Protein AF-A0A2G2ZX65-F1 (afdb_monomer_lite)

Radius of gyration: 20.53 Å; chains: 1; bounding box: 70×26×37 Å

pLDDT: mean 81.49, std 10.64, range [57.22, 93.44]

InterPro domains:
  IPR039659 Transcription elongation factor SPT5 [PTHR11125] (1-61)
  IPR041973 Spt5, KOW domain repeat 1 [PF23042] (16-57)
  IPR041973 Spt5, KOW domain repeat 1 [cd06081] (17-54)

Secondary structure (DSSP, 8-state):
--GGG----------TT-EEE--SSTTTT-EEEEEEEETTTTEEEEE------HHHHHHHHHTS----

Sequence (68 aa):
MSDVLTKKKRDRELLNGLWVRMKKGTYKGDISQIVNGDYIRRRVTVKLIPRVDFQALVNMFDDIEIPQ

Organism: Capsicum annuum (NCBI:txid4072)

Structure (mmCIF, N/CA/C/O backbone):
data_AF-A0A2G2ZX65-F1
#
_entry.id   AF-A0A2G2ZX65-F1
#
loop_
_atom_site.group_PDB
_atom_site.id
_atom_site.type_symbol
_atom_site.label_atom_id
_atom_site.label_alt_id
_atom_site.label_comp_id
_atom_site.label_asym_id
_atom_site.label_entity_id
_atom_site.label_seq_id
_atom_site.pdbx_PDB_ins_code
_atom_site.Cartn_x
_atom_site.Cartn_y
_atom_site.Cartn_z
_atom_site.occupancy
_atom_site.B_iso_or_equiv
_atom_site.auth_seq_id
_atom_site.auth_comp_id
_atom_site.auth_asym_id
_atom_site.auth_atom_id
_atom_site.pdbx_PDB_model_num
ATOM 1 N N . MET A 1 1 ? 34.277 14.319 -18.729 1.00 66.25 1 MET A N 1
ATOM 2 C CA . MET A 1 1 ? 33.040 14.891 -18.151 1.00 66.25 1 MET A CA 1
ATOM 3 C C . MET A 1 1 ? 31.828 14.181 -18.757 1.00 66.25 1 MET A C 1
ATOM 5 O O . MET A 1 1 ? 31.173 14.727 -19.628 1.00 66.25 1 MET A O 1
ATOM 9 N N . SER A 1 2 ? 31.572 12.928 -18.371 1.00 78.00 2 SER A N 1
ATOM 10 C CA . SER A 1 2 ? 30.475 12.096 -18.914 1.00 78.00 2 SER A CA 1
ATOM 11 C C . SER A 1 2 ? 29.452 11.679 -17.853 1.00 78.00 2 SER A C 1
ATOM 13 O O . SER A 1 2 ? 28.358 11.246 -18.199 1.00 78.00 2 SER A O 1
ATOM 15 N N . ASP A 1 3 ? 29.767 11.877 -16.568 1.00 76.62 3 ASP A N 1
ATOM 16 C CA . ASP A 1 3 ? 28.937 11.422 -15.447 1.00 76.62 3 ASP A CA 1
ATOM 17 C C . ASP A 1 3 ? 27.582 12.148 -15.345 1.00 76.62 3 ASP A C 1
ATOM 19 O O . ASP A 1 3 ? 26.605 11.609 -14.838 1.00 76.62 3 ASP A O 1
ATOM 23 N N . VAL A 1 4 ? 27.479 13.342 -15.939 1.00 82.62 4 VAL A N 1
ATOM 24 C CA . VAL A 1 4 ? 26.233 14.125 -16.014 1.00 82.62 4 VAL A CA 1
ATOM 25 C C . VAL A 1 4 ? 25.148 13.407 -16.831 1.00 82.62 4 VAL A C 1
ATOM 27 O O . VAL A 1 4 ? 23.960 13.571 -16.559 1.00 82.62 4 VAL A O 1
ATOM 30 N N . LEU A 1 5 ? 25.539 12.595 -17.821 1.00 80.56 5 LEU A N 1
ATOM 31 C CA . LEU A 1 5 ? 24.613 11.878 -18.707 1.00 80.56 5 LE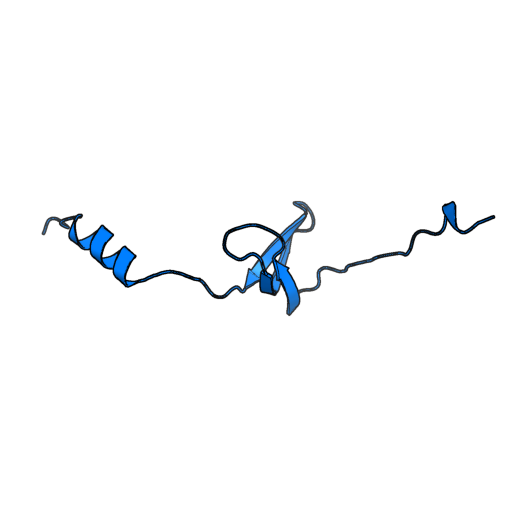U A CA 1
ATOM 32 C C . LEU A 1 5 ? 24.431 10.403 -18.313 1.00 80.56 5 LEU A C 1
ATOM 34 O O . LEU A 1 5 ? 23.616 9.699 -18.916 1.00 80.56 5 LEU A O 1
ATOM 38 N N . THR A 1 6 ? 25.140 9.925 -17.287 1.00 81.50 6 THR A N 1
ATOM 39 C CA . THR A 1 6 ? 25.038 8.542 -16.819 1.00 81.50 6 THR A CA 1
ATOM 40 C C . THR A 1 6 ? 23.728 8.337 -16.057 1.00 81.50 6 THR A C 1
ATOM 42 O O . THR A 1 6 ? 23.622 8.547 -14.848 1.00 81.50 6 THR A O 1
ATOM 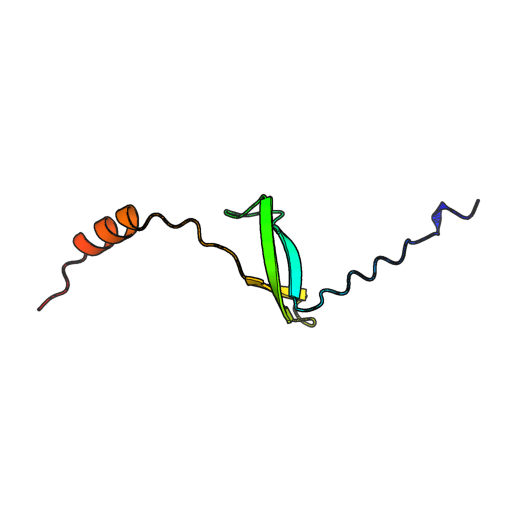45 N N . LYS A 1 7 ? 22.684 7.869 -16.748 1.00 75.50 7 LYS A N 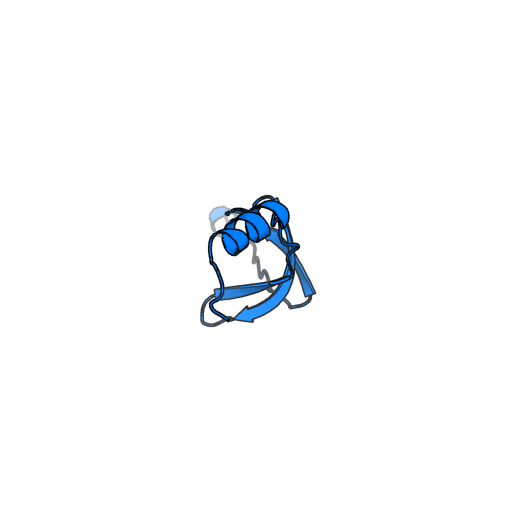1
ATOM 46 C CA . LYS A 1 7 ? 21.476 7.366 -16.084 1.00 75.50 7 LYS A CA 1
ATOM 47 C C . LYS A 1 7 ? 21.757 5.987 -15.501 1.00 75.50 7 LYS A C 1
ATOM 49 O O . LYS A 1 7 ? 21.942 5.017 -16.231 1.00 75.50 7 LYS A O 1
ATOM 54 N N . LYS A 1 8 ? 21.666 5.859 -14.179 1.00 74.56 8 LYS A N 1
ATOM 55 C CA . LYS A 1 8 ? 21.515 4.545 -13.547 1.00 74.56 8 LYS A CA 1
ATOM 56 C C . LYS A 1 8 ? 20.183 3.959 -14.027 1.00 74.56 8 LYS A C 1
ATOM 58 O O . LYS A 1 8 ? 19.127 4.458 -13.622 1.00 74.56 8 LYS A O 1
ATOM 63 N N . LYS A 1 9 ? 20.218 2.949 -14.907 1.00 59.78 9 LYS A N 1
ATOM 64 C CA . LYS A 1 9 ? 19.031 2.158 -15.262 1.00 59.78 9 LYS A CA 1
ATOM 65 C C . LYS A 1 9 ? 18.472 1.583 -13.963 1.00 59.78 9 LYS A C 1
ATOM 67 O O . LYS A 1 9 ? 19.046 0.684 -13.360 1.00 59.78 9 LYS A O 1
ATOM 72 N N . ARG A 1 10 ? 17.398 2.193 -13.467 1.00 58.44 10 ARG A N 1
ATOM 73 C CA . ARG A 1 10 ? 16.582 1.653 -12.384 1.00 58.44 10 ARG A CA 1
ATOM 74 C C . ARG A 1 10 ? 15.388 1.010 -13.051 1.00 58.44 10 ARG A C 1
ATOM 76 O O . ARG A 1 10 ? 14.290 1.560 -12.998 1.00 58.44 10 ARG A O 1
ATOM 83 N N . ASP A 1 11 ? 15.632 -0.132 -13.672 1.00 57.22 11 ASP A N 1
ATOM 84 C CA . ASP A 1 11 ? 14.565 -1.042 -14.056 1.00 57.22 11 ASP A CA 1
ATOM 85 C C . ASP A 1 11 ? 14.044 -1.636 -12.744 1.00 57.22 11 ASP A C 1
ATOM 87 O O . ASP A 1 11 ? 14.479 -2.672 -12.254 1.00 57.22 11 ASP A O 1
ATOM 91 N N . ARG A 1 12 ? 13.199 -0.860 -12.056 1.00 59.41 12 ARG A N 1
ATOM 92 C CA . ARG A 1 12 ? 12.424 -1.351 -10.922 1.00 59.41 12 ARG A CA 1
ATOM 93 C C . ARG A 1 12 ? 11.299 -2.161 -11.527 1.00 59.41 12 ARG A C 1
ATOM 95 O O . ARG A 1 12 ? 10.188 -1.657 -11.676 1.00 59.41 12 ARG A O 1
ATOM 102 N N . GLU A 1 13 ? 11.618 -3.375 -11.942 1.00 67.25 13 GLU A N 1
ATOM 103 C CA . GLU A 1 13 ? 10.604 -4.338 -12.324 1.00 67.25 13 GLU A CA 1
ATOM 104 C C . GLU A 1 13 ? 9.727 -4.565 -11.091 1.00 67.25 13 GLU A C 1
ATOM 106 O O . GLU A 1 13 ? 10.166 -5.076 -10.061 1.00 67.25 13 GLU A O 1
ATOM 111 N N . LEU A 1 14 ? 8.493 -4.065 -11.156 1.00 72.81 14 LEU A N 1
ATOM 112 C CA . LEU A 1 14 ? 7.477 -4.260 -10.129 1.00 72.81 14 LEU A CA 1
ATOM 113 C C . LEU A 1 14 ? 6.921 -5.672 -10.299 1.00 72.81 14 LEU A C 1
ATOM 115 O O . LEU A 1 14 ? 5.806 -5.862 -10.776 1.00 72.81 14 LEU A O 1
ATOM 119 N N . LEU A 1 15 ? 7.754 -6.656 -9.974 1.00 80.00 15 LEU A N 1
ATOM 120 C CA . LEU A 1 15 ? 7.404 -8.063 -10.046 1.00 80.00 15 LEU A CA 1
ATOM 121 C C . LEU A 1 15 ? 6.430 -8.420 -8.924 1.00 80.00 15 LEU A C 1
ATOM 123 O O . LEU A 1 15 ? 6.533 -7.940 -7.789 1.00 80.00 15 LEU A O 1
ATOM 127 N N . ASN A 1 16 ? 5.503 -9.314 -9.249 1.00 84.81 16 ASN A N 1
ATOM 128 C CA . ASN A 1 16 ? 4.614 -9.908 -8.263 1.00 84.81 16 ASN A CA 1
ATOM 129 C C . ASN A 1 16 ? 5.444 -10.676 -7.224 1.00 84.81 16 ASN A C 1
ATOM 131 O O . ASN A 1 16 ? 6.421 -11.343 -7.556 1.00 84.81 16 ASN A O 1
ATOM 135 N N . GLY A 1 17 ? 5.069 -10.563 -5.952 1.00 86.81 17 GLY A N 1
ATOM 136 C CA . GLY A 1 17 ? 5.770 -11.189 -4.833 1.00 86.81 17 GLY A CA 1
ATOM 137 C C . GLY A 1 17 ? 6.871 -10.338 -4.194 1.00 86.81 17 GLY A C 1
ATOM 138 O O . GLY A 1 17 ? 7.304 -10.676 -3.091 1.00 86.81 17 GLY A O 1
ATOM 139 N N . LEU A 1 18 ? 7.280 -9.220 -4.808 1.00 89.88 18 LEU A N 1
ATOM 140 C CA . LEU A 1 18 ? 8.243 -8.296 -4.201 1.00 89.88 18 LEU A CA 1
ATOM 141 C C . LEU A 1 18 ? 7.651 -7.540 -3.011 1.00 89.88 18 LEU A C 1
ATOM 143 O O . LEU A 1 18 ? 6.460 -7.226 -2.965 1.00 89.88 18 LEU A O 1
ATOM 147 N N . TRP A 1 19 ? 8.530 -7.190 -2.076 1.00 90.75 19 TRP A N 1
ATOM 148 C CA . TRP A 1 19 ? 8.202 -6.370 -0.920 1.00 90.75 19 TRP A CA 1
ATOM 149 C C . TRP A 1 19 ? 8.478 -4.898 -1.208 1.00 90.75 19 TRP A C 1
ATOM 151 O O . TRP A 1 19 ? 9.536 -4.517 -1.710 1.00 90.75 19 TRP A O 1
ATOM 161 N N . VAL A 1 20 ? 7.518 -4.054 -0.860 1.00 91.25 20 VAL A N 1
ATOM 162 C CA . VAL A 1 20 ? 7.563 -2.608 -1.044 1.00 91.25 20 VAL A CA 1
ATOM 163 C C . VAL A 1 20 ? 7.232 -1.900 0.257 1.00 91.25 20 VAL A C 1
ATOM 165 O O . VAL A 1 20 ? 6.558 -2.446 1.127 1.00 91.25 20 VAL A O 1
ATOM 168 N N . ARG A 1 21 ? 7.703 -0.658 0.384 1.00 92.94 21 ARG A N 1
ATOM 169 C CA . ARG A 1 21 ? 7.369 0.213 1.510 1.00 92.94 21 ARG A CA 1
ATOM 170 C C . ARG A 1 21 ? 6.407 1.305 1.072 1.00 92.94 21 ARG A C 1
ATOM 172 O O . ARG A 1 21 ? 6.662 2.014 0.095 1.00 92.94 21 ARG A O 1
ATOM 179 N N . MET A 1 22 ? 5.350 1.493 1.846 1.00 92.88 22 MET A N 1
ATOM 180 C CA . MET A 1 22 ? 4.382 2.559 1.631 1.00 92.88 22 MET A CA 1
ATOM 181 C C . MET A 1 22 ? 4.980 3.931 1.939 1.00 92.88 22 MET A C 1
ATOM 183 O O . MET A 1 22 ? 5.519 4.173 3.019 1.00 92.88 22 MET A O 1
ATOM 187 N N . LYS A 1 23 ? 4.874 4.862 0.983 1.00 92.56 23 LYS A N 1
ATOM 188 C CA . LYS A 1 23 ? 5.459 6.210 1.103 1.00 92.56 23 LYS A CA 1
ATOM 189 C C . LYS A 1 23 ? 4.486 7.254 1.668 1.00 92.56 23 LYS A C 1
ATOM 191 O O . LYS A 1 23 ? 4.937 8.236 2.256 1.00 92.56 23 LYS A O 1
ATOM 196 N N . LYS A 1 24 ? 3.176 7.086 1.460 1.00 90.19 24 LYS A N 1
ATOM 197 C CA . LYS A 1 24 ? 2.121 8.061 1.800 1.00 90.19 24 LYS A CA 1
ATOM 198 C C . LYS A 1 24 ? 0.832 7.345 2.243 1.00 90.19 24 LYS A C 1
ATOM 200 O O . LYS A 1 24 ? 0.684 6.161 1.962 1.00 90.19 24 LYS A O 1
ATOM 205 N N . GLY A 1 25 ? -0.087 8.083 2.874 1.00 89.62 25 GLY A N 1
ATOM 206 C CA . GLY A 1 25 ? -1.394 7.592 3.342 1.00 89.62 25 GLY A CA 1
ATOM 207 C C . GLY A 1 25 ? -1.376 7.047 4.775 1.00 89.62 25 GLY A C 1
ATOM 208 O O . GLY A 1 25 ? -0.354 7.131 5.455 1.00 89.62 25 GLY A O 1
ATOM 209 N N . THR A 1 26 ? -2.499 6.470 5.214 1.00 90.12 26 THR A N 1
ATOM 210 C CA . THR A 1 26 ? -2.693 5.886 6.561 1.00 90.12 26 THR A CA 1
ATOM 211 C C . THR A 1 26 ? -1.674 4.794 6.887 1.00 90.12 26 THR A C 1
ATOM 213 O O . THR A 1 26 ? -1.237 4.653 8.022 1.00 90.12 26 THR A O 1
ATOM 216 N N . TYR A 1 27 ? -1.235 4.068 5.863 1.00 92.19 27 TYR A N 1
ATOM 217 C CA . TYR A 1 27 ? -0.298 2.952 5.973 1.00 92.19 27 TYR A CA 1
ATOM 218 C C . TYR A 1 27 ? 1.149 3.347 5.678 1.00 92.19 27 TYR A C 1
ATOM 220 O O . TYR A 1 27 ? 1.974 2.520 5.298 1.00 92.19 27 TYR A O 1
ATOM 228 N N . LYS A 1 28 ? 1.483 4.638 5.779 1.00 92.69 28 LYS A N 1
ATOM 229 C CA . LYS A 1 28 ? 2.841 5.126 5.533 1.00 92.69 28 LYS A CA 1
ATOM 230 C C . LYS A 1 28 ? 3.842 4.399 6.436 1.00 92.69 28 LYS A C 1
ATOM 232 O O . LYS A 1 28 ? 3.703 4.380 7.652 1.00 92.69 28 LYS A O 1
ATOM 237 N N . GLY A 1 29 ? 4.916 3.905 5.825 1.00 91.88 29 GLY A N 1
ATOM 238 C CA . GLY A 1 29 ? 5.991 3.203 6.518 1.00 91.88 29 GLY A CA 1
ATOM 239 C C . GLY A 1 29 ? 5.818 1.689 6.558 1.00 91.88 29 GLY A C 1
ATOM 240 O O . GLY A 1 29 ? 6.826 1.011 6.761 1.00 91.88 29 GLY A O 1
ATOM 241 N N . ASP A 1 30 ? 4.621 1.173 6.275 1.00 92.62 30 ASP A N 1
ATOM 242 C CA . ASP A 1 30 ? 4.350 -0.262 6.289 1.00 92.62 30 ASP A CA 1
ATOM 243 C C . ASP A 1 30 ? 5.024 -0.985 5.130 1.00 92.62 30 ASP A C 1
ATOM 245 O O . ASP A 1 30 ? 5.236 -0.429 4.044 1.00 92.62 30 ASP A O 1
ATOM 249 N N . ILE A 1 31 ? 5.378 -2.239 5.398 1.00 93.44 31 ILE A N 1
ATOM 250 C CA . ILE A 1 31 ? 5.893 -3.174 4.407 1.00 93.44 31 ILE A CA 1
ATOM 251 C C . ILE A 1 31 ? 4.690 -3.917 3.823 1.00 93.44 31 ILE A C 1
ATOM 253 O O . ILE A 1 31 ? 3.783 -4.334 4.541 1.00 93.44 31 ILE A O 1
ATOM 257 N N . SER A 1 32 ? 4.652 -4.047 2.505 1.00 93.31 32 SER A N 1
ATOM 258 C CA . SER A 1 32 ? 3.557 -4.684 1.778 1.00 93.31 32 SER A CA 1
ATOM 259 C C . SER A 1 32 ? 4.108 -5.521 0.641 1.00 93.31 32 SER A C 1
ATOM 261 O O . SER A 1 32 ? 5.170 -5.212 0.105 1.00 93.31 32 SER A O 1
ATOM 263 N N . GLN A 1 33 ? 3.381 -6.560 0.246 1.00 93.19 33 GLN A N 1
ATOM 264 C CA . GLN A 1 33 ? 3.780 -7.414 -0.869 1.00 93.19 33 GLN A CA 1
ATOM 265 C C . GLN A 1 33 ? 2.980 -7.069 -2.124 1.00 93.19 33 GLN A C 1
ATOM 267 O O . GLN A 1 33 ? 1.770 -6.870 -2.045 1.00 93.19 33 GLN A O 1
ATOM 272 N N . ILE A 1 34 ? 3.625 -7.030 -3.288 1.00 91.31 34 ILE A N 1
ATOM 273 C CA . ILE A 1 34 ? 2.946 -6.861 -4.576 1.00 91.31 34 ILE A CA 1
ATOM 274 C C . ILE A 1 34 ? 2.197 -8.146 -4.943 1.00 91.31 34 ILE A C 1
ATOM 276 O O . ILE A 1 34 ? 2.787 -9.223 -4.973 1.00 91.31 34 ILE A O 1
ATOM 280 N N . VAL A 1 35 ? 0.910 -8.031 -5.267 1.00 91.00 35 VAL A N 1
ATOM 281 C CA . VAL A 1 35 ? 0.089 -9.139 -5.784 1.00 91.00 35 VAL A CA 1
ATOM 282 C C . VAL A 1 35 ? -0.067 -9.050 -7.291 1.00 91.00 35 VAL A C 1
ATOM 284 O O . VAL A 1 35 ? 0.016 -10.064 -7.974 1.00 91.00 35 VAL A O 1
ATOM 287 N N . ASN A 1 36 ? -0.329 -7.845 -7.795 1.00 86.88 36 ASN A N 1
ATOM 288 C CA . ASN A 1 36 ? -0.573 -7.618 -9.210 1.00 86.88 36 ASN A CA 1
ATOM 289 C C . ASN A 1 36 ? -0.137 -6.202 -9.602 1.00 86.88 36 ASN A C 1
ATOM 291 O O . ASN A 1 36 ? -0.412 -5.250 -8.870 1.00 86.88 36 ASN A O 1
ATOM 295 N N . GLY A 1 37 ? 0.526 -6.056 -10.745 1.00 83.25 37 GLY A N 1
ATOM 296 C CA . GLY A 1 37 ? 0.889 -4.773 -11.335 1.00 83.25 37 GLY A CA 1
ATOM 297 C C . GLY A 1 37 ? 0.031 -4.461 -12.560 1.00 83.25 37 GLY A C 1
ATOM 298 O O . GLY A 1 37 ? 0.076 -5.177 -13.553 1.00 83.25 37 GLY A O 1
ATOM 299 N N . ASP A 1 38 ? -0.703 -3.351 -12.523 1.00 84.62 38 ASP A N 1
ATOM 300 C CA . ASP A 1 38 ? -1.321 -2.754 -13.707 1.00 84.62 38 ASP A CA 1
ATOM 301 C C . ASP A 1 38 ? -0.312 -1.803 -14.366 1.00 84.62 38 ASP A C 1
ATOM 303 O O . ASP A 1 38 ? -0.086 -0.673 -13.912 1.00 84.62 38 ASP A O 1
ATOM 307 N N . TYR A 1 39 ? 0.311 -2.280 -15.444 1.00 78.88 39 TYR A N 1
ATOM 308 C CA . TYR A 1 39 ? 1.349 -1.542 -16.163 1.00 78.88 39 TYR A CA 1
ATOM 309 C C . TYR A 1 39 ? 0.791 -0.361 -16.972 1.00 78.88 39 TYR A C 1
ATOM 311 O O . TYR A 1 39 ? 1.476 0.649 -17.137 1.00 78.88 39 TYR A O 1
ATOM 319 N N . ILE A 1 40 ? -0.465 -0.445 -17.427 1.00 82.31 40 ILE A N 1
ATOM 320 C CA . ILE A 1 40 ? -1.109 0.606 -18.229 1.00 82.31 40 ILE A CA 1
ATOM 321 C C . ILE A 1 40 ? -1.408 1.806 -17.334 1.00 82.31 40 ILE A C 1
ATOM 323 O O . ILE A 1 40 ? -1.056 2.941 -17.655 1.00 82.31 40 ILE A O 1
ATOM 327 N N . ARG A 1 41 ? -2.021 1.557 -16.173 1.00 83.50 41 ARG A N 1
ATOM 328 C CA . ARG A 1 41 ? -2.392 2.620 -15.226 1.00 83.50 41 ARG A CA 1
ATOM 329 C C . ARG A 1 41 ? -1.274 2.974 -14.249 1.00 83.50 41 ARG A C 1
ATOM 331 O O . ARG A 1 41 ? -1.450 3.894 -13.449 1.00 83.50 41 ARG A O 1
ATOM 338 N N . ARG A 1 42 ? -0.139 2.264 -14.301 1.00 83.50 42 ARG A N 1
ATOM 339 C CA . ARG A 1 42 ? 0.995 2.379 -13.365 1.00 83.50 42 ARG A CA 1
ATOM 340 C C . ARG A 1 42 ? 0.551 2.240 -11.905 1.00 83.50 42 ARG A C 1
ATOM 342 O O . ARG A 1 42 ? 0.998 2.986 -11.031 1.00 83.50 42 ARG A O 1
ATOM 349 N N . ARG A 1 43 ? -0.365 1.304 -11.647 1.00 87.31 43 ARG A N 1
ATOM 350 C CA . ARG A 1 43 ? -0.899 1.001 -10.312 1.00 87.31 43 ARG A CA 1
ATOM 351 C C . ARG A 1 43 ? -0.472 -0.392 -9.895 1.00 87.31 43 ARG A C 1
ATOM 353 O O . ARG A 1 43 ? -0.286 -1.267 -10.728 1.00 87.31 43 ARG A O 1
ATOM 360 N N . VAL A 1 44 ? -0.321 -0.593 -8.595 1.00 88.62 44 VAL A N 1
ATOM 361 C CA . VAL A 1 44 ? 0.073 -1.882 -8.037 1.00 88.62 44 VAL A CA 1
ATOM 362 C C . VAL A 1 44 ? -0.908 -2.251 -6.943 1.00 88.62 44 VAL A C 1
ATOM 364 O O . VAL A 1 44 ? -1.152 -1.461 -6.031 1.00 88.62 44 VAL A O 1
ATOM 367 N N . THR A 1 45 ? -1.456 -3.452 -7.040 1.00 90.31 45 THR A N 1
ATOM 368 C CA . THR A 1 45 ? -2.247 -4.075 -5.989 1.00 90.31 45 THR A CA 1
ATOM 369 C C . THR A 1 45 ? -1.296 -4.718 -4.996 1.00 90.31 45 THR A C 1
ATOM 371 O O . THR A 1 45 ? -0.467 -5.555 -5.362 1.00 90.31 45 THR A O 1
ATOM 374 N N . VAL A 1 46 ? -1.424 -4.329 -3.733 1.00 92.75 46 VAL A N 1
ATOM 375 C CA . VAL A 1 46 ? -0.579 -4.811 -2.642 1.00 92.75 46 VAL A CA 1
ATOM 376 C C . VAL A 1 46 ? -1.393 -5.555 -1.587 1.00 92.75 46 VAL A C 1
ATOM 378 O O . VAL A 1 46 ? -2.554 -5.234 -1.343 1.00 92.75 46 VAL A O 1
ATOM 381 N N . LYS A 1 47 ? -0.762 -6.523 -0.926 1.00 93.25 47 LYS A N 1
ATOM 382 C CA . LYS A 1 47 ? -1.225 -7.114 0.331 1.00 93.25 47 LYS A CA 1
ATOM 383 C C . LYS A 1 47 ? -0.672 -6.299 1.489 1.00 93.25 47 LYS A C 1
ATOM 385 O O . LYS A 1 47 ? 0.542 -6.120 1.594 1.00 93.25 47 LYS A O 1
ATOM 390 N N . LEU A 1 48 ? -1.568 -5.826 2.341 1.00 91.56 48 LEU A N 1
ATOM 391 C CA . LEU A 1 48 ? -1.281 -4.952 3.469 1.00 91.56 48 LEU A CA 1
ATOM 392 C C . LEU A 1 48 ? -2.133 -5.399 4.665 1.00 91.56 48 LEU A C 1
ATOM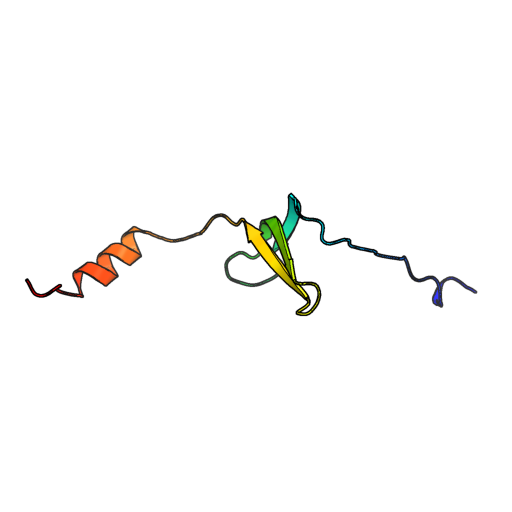 394 O O . LEU A 1 48 ? -3.259 -5.856 4.480 1.00 91.56 48 LEU A O 1
ATOM 398 N N . ILE A 1 49 ? -1.592 -5.254 5.876 1.00 90.06 49 ILE A N 1
ATOM 399 C CA . ILE A 1 49 ? -2.314 -5.520 7.122 1.00 90.06 49 ILE A CA 1
ATOM 400 C C . ILE A 1 49 ? -3.171 -4.290 7.466 1.00 90.06 49 ILE A C 1
ATOM 402 O O . ILE A 1 49 ? -2.617 -3.200 7.637 1.00 90.06 49 ILE A O 1
ATOM 406 N N . PRO A 1 50 ? -4.505 -4.427 7.552 1.00 90.38 50 PRO A N 1
ATOM 407 C CA . PRO A 1 50 ? -5.378 -3.312 7.884 1.00 90.38 50 PRO A CA 1
ATOM 408 C C . PRO A 1 50 ? -5.197 -2.874 9.345 1.00 90.38 50 PRO A C 1
ATOM 410 O O . PRO A 1 50 ? -5.059 -3.700 10.243 1.00 90.38 50 PRO A O 1
ATOM 413 N N . ARG A 1 51 ? -5.222 -1.558 9.578 1.00 85.56 51 ARG A N 1
ATOM 414 C CA . ARG A 1 51 ? -5.154 -0.923 10.906 1.00 85.56 51 ARG A CA 1
ATOM 415 C C . ARG A 1 51 ? -6.536 -0.375 11.244 1.00 85.56 51 ARG A C 1
ATOM 417 O O . ARG A 1 51 ? -6.756 0.832 11.203 1.00 85.56 51 ARG A O 1
ATOM 424 N N . VAL A 1 52 ? -7.482 -1.282 11.439 1.00 86.19 52 VAL A N 1
ATOM 425 C CA . VAL A 1 52 ? -8.889 -0.951 11.666 1.00 86.19 52 VAL A CA 1
ATOM 426 C C . VAL A 1 52 ? -9.227 -1.283 13.109 1.00 86.19 52 VAL A C 1
ATOM 428 O O . VAL A 1 52 ? -8.903 -2.370 13.581 1.00 86.19 52 VAL A O 1
ATOM 431 N N . ASP A 1 53 ? -9.855 -0.335 13.797 1.00 87.19 53 ASP A N 1
ATOM 432 C CA . ASP A 1 53 ? -10.415 -0.563 15.122 1.00 87.19 53 ASP A CA 1
ATOM 433 C C . ASP A 1 53 ? -11.825 -1.144 14.972 1.00 87.19 53 ASP A C 1
ATOM 435 O O . ASP A 1 53 ? -12.748 -0.477 14.500 1.00 87.19 53 ASP A O 1
ATOM 439 N N . PHE A 1 54 ? -11.973 -2.417 15.330 1.00 82.75 54 PHE A N 1
ATOM 440 C CA . PHE A 1 54 ? -13.245 -3.124 15.229 1.00 82.75 54 PHE A CA 1
ATOM 441 C C . PHE A 1 54 ? -14.276 -2.615 16.238 1.00 82.75 54 PHE A C 1
ATOM 443 O O . PHE A 1 54 ? -15.467 -2.665 15.951 1.00 82.75 54 PHE A O 1
ATOM 450 N N . GLN A 1 55 ? -13.846 -2.088 17.386 1.00 81.06 55 GLN A N 1
ATOM 451 C CA . GLN A 1 55 ? -14.764 -1.611 18.416 1.00 81.06 55 GLN A CA 1
ATOM 452 C C . GLN A 1 55 ? -15.458 -0.316 17.978 1.00 81.06 55 GLN A C 1
ATOM 454 O O . GLN A 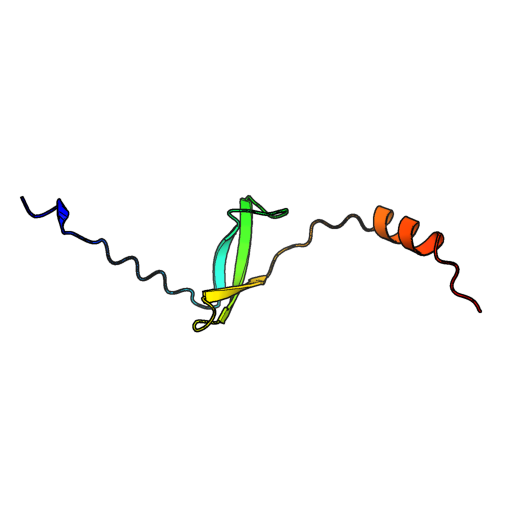1 55 ? -16.665 -0.161 18.149 1.00 81.06 55 GLN A O 1
ATOM 459 N N . ALA A 1 56 ? -14.715 0.574 17.316 1.00 80.25 56 ALA A N 1
ATOM 460 C CA . ALA A 1 56 ? -15.276 1.774 16.702 1.00 80.25 56 ALA A CA 1
ATOM 461 C C . ALA A 1 56 ? -16.276 1.451 15.577 1.00 80.25 56 ALA A C 1
ATOM 463 O O . ALA A 1 56 ? -17.243 2.185 15.389 1.00 80.25 56 ALA A O 1
ATOM 464 N N . LEU A 1 57 ? -16.062 0.351 14.843 1.00 80.56 57 LEU A N 1
ATOM 465 C CA . LEU A 1 57 ? -17.003 -0.101 13.818 1.00 80.56 57 LEU A CA 1
ATOM 466 C C . LEU A 1 57 ? -18.310 -0.605 14.428 1.00 80.56 57 LEU A C 1
ATOM 468 O O . LEU A 1 57 ? -19.365 -0.211 13.953 1.00 80.56 57 LEU A O 1
ATOM 472 N N . VAL A 1 58 ? -18.253 -1.439 15.470 1.00 81.69 58 VAL A N 1
ATOM 473 C CA . VAL A 1 58 ? -19.460 -1.971 16.129 1.00 81.69 58 VAL A CA 1
ATOM 474 C C . VAL A 1 58 ? -20.339 -0.840 16.658 1.00 81.69 58 VAL A C 1
ATOM 476 O O . VAL A 1 58 ? -21.515 -0.795 16.319 1.00 81.69 58 VAL A O 1
ATOM 479 N N .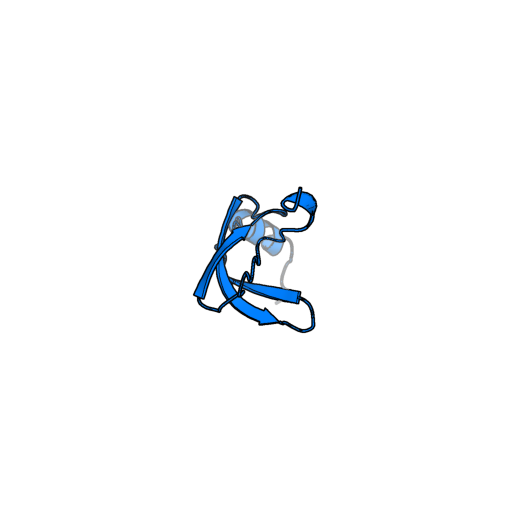 ASN A 1 59 ? -19.753 0.139 17.351 1.00 77.44 59 ASN A N 1
ATOM 480 C CA . ASN A 1 59 ? -20.503 1.296 17.848 1.00 77.44 59 ASN A CA 1
ATOM 481 C C . ASN A 1 59 ? -21.201 2.079 16.720 1.00 77.44 59 ASN A C 1
ATOM 483 O O . ASN A 1 59 ? -22.297 2.584 16.910 1.00 77.44 59 ASN A O 1
ATOM 487 N N . MET A 1 60 ? -20.588 2.165 15.533 1.00 72.81 60 MET A N 1
ATOM 488 C CA . MET A 1 60 ? -21.201 2.822 14.374 1.00 72.81 60 MET A CA 1
ATOM 489 C C . MET A 1 60 ? -22.396 2.034 13.807 1.00 72.81 60 MET A C 1
ATOM 491 O O . MET A 1 60 ? -23.274 2.636 13.192 1.00 72.81 60 MET A O 1
ATOM 495 N N . PHE A 1 61 ? -22.426 0.707 13.969 1.00 71.69 61 PHE A N 1
ATOM 496 C CA . PHE A 1 61 ? -23.523 -0.141 13.494 1.00 71.69 61 PHE A CA 1
ATOM 497 C C . PHE A 1 61 ? -24.644 -0.312 14.520 1.00 71.69 61 PHE A C 1
ATOM 499 O O . PHE A 1 61 ? -25.783 -0.479 14.101 1.00 71.69 61 PHE A O 1
ATOM 506 N N . ASP A 1 62 ? -24.357 -0.229 15.821 1.00 68.75 62 ASP A N 1
ATOM 507 C CA . ASP A 1 62 ? -25.389 -0.266 16.869 1.00 68.75 62 ASP A CA 1
ATOM 508 C C . ASP A 1 62 ? -26.354 0.932 16.769 1.00 68.75 62 ASP A C 1
ATOM 510 O O . ASP A 1 62 ? -27.543 0.792 17.042 1.00 68.75 62 ASP A O 1
ATOM 514 N N . ASP A 1 63 ? -25.874 2.086 16.290 1.00 63.22 63 ASP A N 1
ATOM 515 C CA . ASP A 1 63 ? -26.703 3.271 16.012 1.00 63.22 63 ASP A CA 1
ATOM 516 C C . ASP A 1 63 ? -27.580 3.123 14.746 1.00 63.22 63 ASP A C 1
ATOM 518 O O . ASP A 1 63 ? -28.446 3.960 14.474 1.00 63.22 63 ASP A O 1
ATOM 522 N N . ILE A 1 64 ? -27.362 2.075 13.944 1.00 67.81 64 ILE A N 1
ATOM 523 C CA . ILE A 1 64 ? -28.162 1.749 12.762 1.00 67.81 64 ILE A CA 1
ATOM 524 C C . ILE A 1 64 ? -29.080 0.587 13.151 1.00 67.81 64 ILE A C 1
ATOM 526 O O . ILE A 1 64 ? -28.774 -0.575 12.886 1.00 67.81 64 ILE A O 1
ATOM 530 N N . GLU A 1 65 ? -30.217 0.894 13.785 1.00 63.22 65 GLU A N 1
ATOM 531 C CA . GLU A 1 65 ? -31.255 -0.109 14.045 1.00 63.22 65 GLU A CA 1
ATOM 532 C C . GLU A 1 65 ? -31.661 -0.774 12.722 1.00 63.22 65 GLU A C 1
ATOM 534 O O . GLU A 1 65 ? -32.213 -0.142 11.819 1.00 63.22 65 GLU A O 1
ATOM 539 N N . ILE A 1 66 ? -31.357 -2.066 12.595 1.00 66.25 66 ILE A N 1
ATOM 540 C CA . ILE A 1 66 ? -31.797 -2.882 11.467 1.00 66.25 66 ILE A CA 1
ATOM 541 C C . ILE A 1 66 ? -33.275 -3.194 11.733 1.00 66.25 66 ILE A C 1
ATOM 543 O O . ILE A 1 66 ? -33.558 -3.901 12.705 1.00 66.25 66 ILE A O 1
ATOM 547 N N . PRO A 1 67 ? -34.227 -2.672 10.937 1.00 61.66 67 PRO A N 1
ATOM 548 C CA . PRO A 1 67 ? -35.633 -2.979 11.155 1.00 61.66 67 PRO A CA 1
ATOM 549 C C . PRO A 1 67 ? -35.852 -4.485 10.964 1.00 61.66 67 PRO A C 1
ATOM 551 O O . PRO A 1 67 ? -35.341 -5.064 10.001 1.00 61.66 67 PRO A O 1
ATOM 554 N N . GLN A 1 68 ? -36.563 -5.097 11.918 1.00 62.12 68 GLN A N 1
ATOM 555 C CA . GLN A 1 68 ? -36.925 -6.519 11.895 1.00 62.12 68 GLN A CA 1
ATOM 556 C C . GLN A 1 68 ? -37.867 -6.873 10.744 1.00 62.12 68 GLN A C 1
ATOM 558 O O . GLN A 1 68 ? -38.725 -6.030 10.394 1.00 62.12 68 GLN A O 1
#

Foldseek 3Di:
DCVVVDDPPPPVPLDFQDWDAACDDPRHGDIWGFHDADPVVRDTDTHDDDPDDVVVVVVVCVVVPDDD